Protein AF-A0A084W1B3-F1 (afdb_monomer_lite)

Secondary structure (DSSP, 8-state):
-------EEEEE-TTT--EEEEETTS-EEPPP--HHHHHHHHHHHTTTTTT----HHHHHHHHHHHHHHTT--B------PPTT-HHHHHHHHHHHTT-BSSPPP-PPPPPTT-S--PPPTT----

Radius of gyration: 30.42 Å; chains: 1; bounding box: 87×28×69 Å

pLDDT: mean 85.07, std 11.82, range [42.31, 98.12]

Structure (mmCIF, N/CA/C/O backbone):
data_AF-A0A084W1B3-F1
#
_entry.id   AF-A0A084W1B3-F1
#
loop_
_atom_site.group_PDB
_atom_site.id
_atom_site.type_symbol
_atom_site.label_atom_id
_atom_site.label_alt_id
_atom_site.label_comp_id
_atom_site.label_asym_id
_atom_site.label_entity_id
_atom_site.label_seq_id
_atom_site.pdbx_PDB_ins_code
_atom_site.Cartn_x
_atom_site.Cartn_y
_atom_site.Cartn_z
_atom_site.occupancy
_atom_site.B_iso_or_equiv
_atom_site.auth_seq_id
_atom_site.auth_comp_id
_atom_site.auth_asym_id
_atom_site.auth_atom_id
_atom_site.pdbx_PDB_model_num
ATOM 1 N N . MET A 1 1 ? -58.602 -7.085 31.253 1.00 42.31 1 MET A N 1
ATOM 2 C CA . MET A 1 1 ? -57.359 -6.939 30.462 1.00 42.31 1 MET A CA 1
ATOM 3 C C . MET A 1 1 ? -56.334 -6.220 31.329 1.00 42.31 1 MET A C 1
ATOM 5 O O . MET A 1 1 ? -56.628 -5.129 31.793 1.00 42.31 1 MET A O 1
ATOM 9 N N . ARG A 1 2 ? -55.199 -6.848 31.665 1.00 50.31 2 ARG A N 1
ATOM 10 C CA . ARG A 1 2 ? -54.158 -6.194 32.478 1.00 50.31 2 ARG A CA 1
ATOM 11 C C . ARG A 1 2 ? -53.424 -5.187 31.591 1.00 50.31 2 ARG A C 1
ATOM 13 O O . ARG A 1 2 ? -52.846 -5.589 30.589 1.00 50.31 2 ARG A O 1
ATOM 20 N N . HIS A 1 3 ? -53.461 -3.905 31.948 1.00 52.62 3 HIS A N 1
ATOM 21 C CA . HIS A 1 3 ? -52.616 -2.888 31.327 1.00 52.62 3 HIS A CA 1
ATOM 22 C C . HIS A 1 3 ? -51.149 -3.300 31.501 1.00 52.62 3 HIS A C 1
ATOM 24 O O . HIS A 1 3 ? -50.635 -3.318 32.621 1.00 52.62 3 HIS A O 1
ATOM 30 N N . VAL A 1 4 ? -50.486 -3.671 30.405 1.00 58.59 4 VAL A N 1
ATOM 31 C CA . VAL A 1 4 ? -49.032 -3.844 30.383 1.00 58.59 4 VAL A CA 1
ATOM 32 C C . VAL A 1 4 ? -48.442 -2.482 30.733 1.00 58.59 4 VAL A C 1
ATOM 34 O O . VAL A 1 4 ? -48.696 -1.495 30.041 1.00 58.59 4 VAL A O 1
ATOM 37 N N . ARG A 1 5 ? -47.728 -2.393 31.861 1.00 58.09 5 ARG A N 1
ATOM 38 C CA . ARG A 1 5 ? -47.052 -1.155 32.260 1.00 58.09 5 ARG A CA 1
ATOM 39 C C . ARG A 1 5 ? -46.106 -0.737 31.132 1.00 58.09 5 ARG A C 1
ATOM 41 O O . ARG A 1 5 ? -45.282 -1.533 30.691 1.00 58.09 5 ARG A O 1
ATOM 48 N N . GLN A 1 6 ? -46.225 0.513 30.695 1.00 70.12 6 GLN A N 1
ATOM 49 C CA . GLN A 1 6 ? -45.314 1.160 29.749 1.00 70.12 6 GLN A CA 1
ATOM 50 C C . GLN A 1 6 ? -43.953 1.370 30.432 1.00 70.12 6 GLN A C 1
ATOM 52 O O . GLN A 1 6 ? -43.651 2.451 30.923 1.00 70.12 6 GLN A O 1
ATOM 57 N N . SER A 1 7 ? -43.155 0.311 30.556 1.00 80.69 7 SER A N 1
ATOM 58 C CA . SER A 1 7 ? -41.797 0.386 31.095 1.00 80.69 7 SER A CA 1
ATOM 59 C C . SER A 1 7 ? -40.788 0.248 29.964 1.00 80.69 7 SER A C 1
ATOM 61 O O . SER A 1 7 ? -40.829 -0.743 29.235 1.00 80.69 7 SER A O 1
ATOM 63 N N . VAL A 1 8 ? -39.873 1.208 29.847 1.00 89.19 8 VAL A N 1
ATOM 64 C CA . VAL A 1 8 ? -38.707 1.133 28.957 1.00 89.19 8 VAL A CA 1
ATOM 65 C C . VAL A 1 8 ? -37.480 0.834 29.808 1.00 89.19 8 VAL A C 1
ATOM 67 O O . VAL A 1 8 ? -37.270 1.467 30.842 1.00 89.19 8 VAL A O 1
ATOM 70 N N . ARG A 1 9 ? -36.668 -0.134 29.386 1.00 91.25 9 ARG A N 1
ATOM 71 C CA . ARG A 1 9 ? -35.421 -0.511 30.062 1.00 91.25 9 ARG A CA 1
ATOM 72 C C . ARG A 1 9 ? -34.263 -0.571 29.078 1.00 91.25 9 ARG A C 1
ATOM 74 O O . ARG A 1 9 ? -34.432 -1.018 27.949 1.00 91.25 9 ARG A O 1
ATOM 81 N N . ARG A 1 10 ? -33.076 -0.159 29.524 1.00 91.88 10 ARG A N 1
ATOM 82 C CA . ARG A 1 10 ? -31.829 -0.368 28.784 1.00 91.88 10 ARG A CA 1
ATOM 83 C C . ARG A 1 10 ? -31.286 -1.754 29.120 1.00 91.88 10 ARG A C 1
ATOM 85 O O . ARG A 1 10 ? -31.078 -2.059 30.289 1.00 91.88 1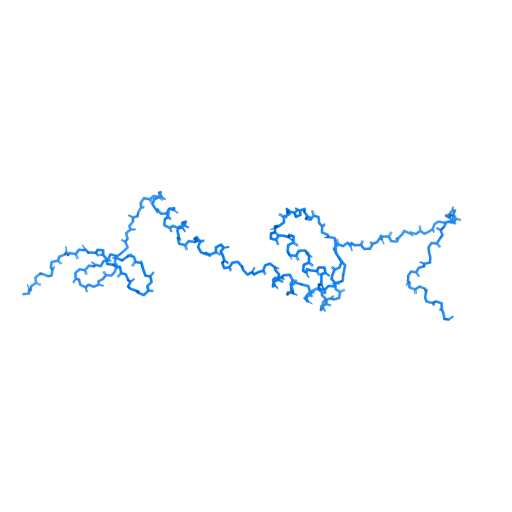0 ARG A O 1
ATOM 92 N N . VAL A 1 11 ? -31.082 -2.581 28.105 1.00 92.25 11 VAL A N 1
ATOM 93 C CA . VAL A 1 11 ? -30.594 -3.959 28.231 1.00 92.25 11 VAL A CA 1
ATOM 94 C C . VAL A 1 11 ? -29.351 -4.114 27.368 1.00 92.25 11 VAL A C 1
ATOM 96 O O . VAL A 1 11 ? -29.324 -3.623 26.244 1.00 92.25 11 VAL A O 1
ATOM 99 N N . VAL A 1 12 ? -28.319 -4.767 27.894 1.00 90.50 12 VAL A N 1
ATOM 100 C CA . VAL A 1 12 ? -27.106 -5.089 27.132 1.00 90.50 12 VAL A CA 1
ATOM 101 C C . VAL A 1 12 ? -27.323 -6.414 26.410 1.00 90.50 12 VAL A C 1
ATOM 103 O O . VAL A 1 12 ? -27.715 -7.397 27.035 1.00 90.50 12 VAL A O 1
ATOM 106 N N . ASP A 1 13 ? -27.090 -6.425 25.103 1.00 84.44 13 ASP A N 1
ATOM 107 C CA . ASP A 1 13 ? -27.062 -7.636 24.294 1.00 84.44 13 ASP A CA 1
ATOM 108 C C . ASP A 1 13 ? -25.795 -8.447 24.628 1.00 84.44 13 ASP A C 1
ATOM 110 O O . ASP A 1 13 ? -24.693 -7.916 24.459 1.00 84.44 13 ASP A O 1
ATOM 114 N N . PRO A 1 14 ? -25.919 -9.699 25.104 1.00 88.19 14 PRO A N 1
ATOM 115 C CA . PRO A 1 14 ? -24.771 -10.530 25.451 1.00 88.19 14 PRO A CA 1
ATOM 116 C C . PRO A 1 14 ? -23.919 -10.950 24.244 1.00 88.19 14 PRO A C 1
ATOM 118 O O . PRO A 1 14 ? -22.737 -11.219 24.429 1.00 88.19 14 PRO A O 1
ATOM 121 N N . GLU A 1 15 ? -24.473 -10.999 23.028 1.00 82.44 15 GLU A N 1
ATOM 122 C CA . GLU A 1 15 ? -23.736 -11.421 21.829 1.00 82.44 15 GLU A CA 1
ATOM 123 C C . GLU A 1 15 ? -22.893 -10.283 21.254 1.00 82.44 15 GLU A C 1
ATOM 125 O O . GLU A 1 15 ? -21.743 -10.481 20.870 1.00 82.44 15 GLU A O 1
ATOM 130 N N . THR A 1 16 ? -23.451 -9.069 21.206 1.00 81.06 16 THR A N 1
ATOM 131 C CA . THR A 1 16 ? -22.788 -7.923 20.561 1.00 81.06 16 THR A CA 1
ATOM 132 C C . THR A 1 16 ? -22.248 -6.887 21.547 1.00 81.06 16 THR A C 1
ATOM 134 O O . THR A 1 16 ? -21.674 -5.886 21.119 1.00 81.06 16 THR A O 1
ATOM 137 N N . GLY A 1 17 ? -22.533 -7.021 22.847 1.00 82.62 17 GLY A N 1
ATOM 138 C CA . GLY A 1 17 ? -22.205 -6.032 23.884 1.00 82.62 17 GLY A CA 1
ATOM 139 C C . GLY A 1 17 ? -22.941 -4.689 23.754 1.00 82.62 17 GLY A C 1
ATOM 140 O O . GLY A 1 17 ? -22.625 -3.733 24.463 1.00 82.62 17 GLY A O 1
ATOM 141 N N . ARG A 1 18 ? -23.920 -4.568 22.843 1.00 81.69 18 ARG A N 1
ATOM 142 C CA . ARG A 1 18 ? -24.605 -3.294 22.555 1.00 81.69 18 ARG A CA 1
ATOM 143 C C . ARG A 1 18 ? -25.761 -3.072 23.524 1.00 81.69 18 ARG A C 1
ATOM 145 O O . ARG A 1 18 ? -26.523 -3.984 23.818 1.00 81.69 18 ARG A O 1
ATOM 152 N N . SER A 1 19 ? -25.940 -1.836 23.982 1.00 87.50 19 SER A N 1
ATOM 153 C CA . SER A 1 19 ? -27.120 -1.450 24.766 1.00 87.50 19 SER A CA 1
ATOM 154 C C . SER A 1 19 ? -28.326 -1.189 23.858 1.00 87.50 19 SER A C 1
ATOM 156 O O . SER A 1 19 ? -28.225 -0.389 22.932 1.00 87.50 19 SER A O 1
ATOM 158 N N . ARG A 1 20 ? -29.476 -1.797 24.159 1.00 88.94 20 ARG A N 1
ATOM 159 C CA . ARG A 1 20 ? -30.765 -1.617 23.470 1.00 88.94 20 ARG A CA 1
ATOM 160 C C . ARG A 1 20 ? -31.810 -1.063 24.438 1.00 88.94 20 ARG A C 1
ATOM 162 O O . ARG A 1 20 ? -31.828 -1.453 25.605 1.00 88.94 20 ARG A O 1
ATOM 169 N N . LEU A 1 21 ? -32.680 -0.165 23.975 1.00 91.19 21 LEU A N 1
ATOM 170 C CA . LEU A 1 21 ? -33.877 0.226 24.725 1.00 91.19 21 LEU A CA 1
ATOM 171 C C . LEU A 1 21 ? -35.009 -0.734 24.367 1.00 91.19 21 LEU A C 1
ATOM 173 O O . LEU A 1 21 ? -35.350 -0.878 23.199 1.00 91.19 21 LEU A O 1
ATOM 177 N N . ILE A 1 22 ? -35.556 -1.407 25.376 1.00 91.44 22 ILE A N 1
ATOM 178 C CA . ILE A 1 22 ? -36.594 -2.426 25.219 1.00 91.44 22 ILE A CA 1
ATOM 179 C C . ILE A 1 22 ? -37.828 -1.995 26.000 1.00 91.44 22 ILE A C 1
ATOM 181 O O . ILE A 1 22 ? -37.746 -1.679 27.193 1.00 91.44 22 ILE A O 1
ATOM 185 N N . LYS A 1 23 ? -38.974 -1.999 25.331 1.00 89.69 23 LYS A N 1
ATOM 186 C CA . LYS A 1 23 ? -40.285 -1.731 25.922 1.00 89.69 23 LYS A CA 1
ATOM 187 C C . LYS A 1 23 ? -40.843 -2.978 26.609 1.00 89.69 23 LYS A C 1
ATOM 189 O O . LYS A 1 23 ? -40.399 -4.095 26.361 1.00 89.69 23 LYS A O 1
ATOM 194 N N . GLY A 1 24 ? -41.820 -2.806 27.497 1.00 82.81 24 GLY A N 1
ATOM 195 C CA . GLY A 1 24 ? -42.397 -3.896 28.296 1.00 82.81 24 GLY A CA 1
ATOM 196 C C . GLY A 1 24 ? -43.017 -5.048 27.489 1.00 82.81 24 GLY A C 1
ATOM 197 O O . GLY A 1 24 ? -43.188 -6.132 28.037 1.00 82.81 24 GLY A O 1
ATOM 198 N N . ASP A 1 25 ? -43.322 -4.828 26.210 1.00 85.06 25 ASP A N 1
ATOM 199 C CA . ASP A 1 25 ? -43.836 -5.809 25.243 1.00 85.06 25 ASP A CA 1
ATOM 200 C C . ASP A 1 25 ? -42.732 -6.476 24.391 1.00 85.06 25 ASP A C 1
ATOM 202 O O . ASP A 1 25 ? -43.027 -7.380 23.615 1.00 85.06 25 ASP A O 1
ATOM 206 N N . GLY A 1 26 ? -41.464 -6.085 24.566 1.00 85.25 26 GLY A N 1
ATOM 207 C CA . GLY A 1 26 ? -40.314 -6.632 23.840 1.00 85.25 26 GLY A CA 1
ATOM 208 C C . GLY A 1 26 ? -39.899 -5.839 22.599 1.00 85.25 26 GLY A C 1
ATOM 209 O O . GLY A 1 26 ? -38.890 -6.180 21.986 1.00 85.25 26 GLY A O 1
ATOM 210 N N . GLU A 1 27 ? -40.617 -4.772 22.249 1.00 89.56 27 GLU A N 1
ATOM 211 C CA . GLU A 1 27 ? -40.251 -3.881 21.146 1.00 89.56 27 GLU A CA 1
ATOM 212 C C . GLU A 1 27 ? -38.889 -3.207 21.407 1.00 89.56 27 GLU A C 1
ATOM 214 O O . GLU A 1 27 ? -38.642 -2.682 22.500 1.00 89.56 27 GLU A O 1
ATOM 219 N N . ILE A 1 28 ? -38.002 -3.223 20.404 1.00 89.88 28 ILE A N 1
ATOM 220 C CA . ILE A 1 28 ? -36.738 -2.475 20.422 1.00 89.88 28 ILE A CA 1
ATOM 221 C C . ILE A 1 28 ? -37.025 -1.058 19.932 1.00 89.88 28 ILE A C 1
ATOM 223 O O . ILE A 1 28 ? -37.551 -0.880 18.838 1.00 89.88 28 ILE A O 1
ATOM 227 N N . ILE A 1 29 ? -36.651 -0.060 20.730 1.00 90.38 29 ILE A N 1
ATOM 228 C CA . ILE A 1 29 ? -36.878 1.355 20.427 1.00 90.38 29 ILE A CA 1
ATOM 229 C C . ILE A 1 29 ? -35.547 2.054 20.125 1.00 90.38 29 ILE A C 1
ATOM 231 O O . ILE A 1 29 ? -34.522 1.775 20.755 1.00 90.38 29 ILE A O 1
ATOM 235 N N . GLU A 1 30 ? -35.581 3.004 19.193 1.00 83.88 30 GLU A N 1
ATOM 236 C CA . GLU A 1 30 ? -34.471 3.905 18.886 1.00 83.88 30 GLU A CA 1
ATOM 237 C C . GLU A 1 30 ? -34.392 5.092 19.866 1.00 83.88 30 GLU A C 1
ATOM 239 O O . GLU A 1 30 ? -35.400 5.671 20.269 1.00 83.88 30 GLU A O 1
ATOM 244 N N . GLU A 1 31 ? -33.173 5.484 20.248 1.00 86.50 31 GLU A N 1
ATOM 245 C CA . GLU A 1 31 ? -32.920 6.678 21.063 1.00 86.50 31 GLU A CA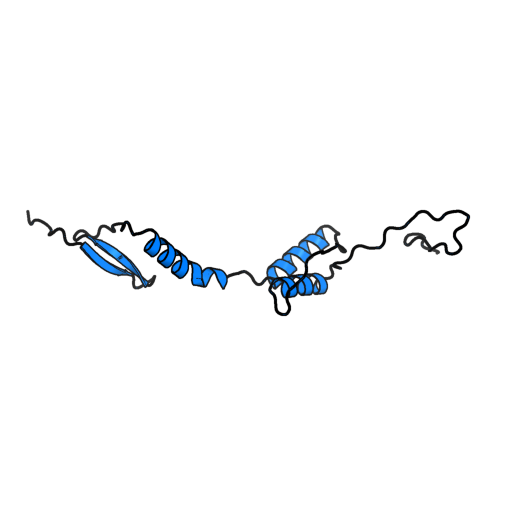 1
ATOM 246 C C . GLU A 1 31 ? -32.373 7.801 20.175 1.00 86.50 31 GLU A C 1
ATOM 248 O O . GLU A 1 31 ? -31.262 7.695 19.653 1.00 86.50 31 GLU A O 1
ATOM 253 N N . CYS A 1 32 ? -33.097 8.916 20.048 1.00 87.81 32 CYS A N 1
ATOM 254 C CA . CYS A 1 32 ? -32.499 10.131 19.499 1.00 87.81 32 CYS A CA 1
ATOM 255 C C . CYS A 1 32 ? -31.489 10.695 20.507 1.00 87.81 32 CYS A C 1
ATOM 257 O O . CYS A 1 32 ? -31.834 11.002 21.648 1.00 87.81 32 CYS A O 1
ATOM 259 N N . VAL A 1 33 ? -30.235 10.850 20.087 1.00 88.31 33 VAL A N 1
ATOM 260 C CA . VAL A 1 33 ? -29.144 11.352 20.933 1.00 88.31 33 VAL A CA 1
ATOM 261 C C . VAL A 1 33 ? -28.677 12.734 20.485 1.00 88.31 33 VAL A C 1
ATOM 263 O O . VAL A 1 33 ? -28.909 13.149 19.348 1.00 88.31 33 VAL A O 1
ATOM 266 N N . SER A 1 34 ? -27.982 13.453 21.371 1.00 95.50 34 SER A N 1
ATOM 267 C CA . SER A 1 34 ? -27.324 14.706 20.994 1.00 95.50 34 SER A CA 1
ATOM 268 C C . SER A 1 34 ? -26.266 14.465 19.911 1.00 95.50 34 SER A C 1
ATOM 270 O O . SER A 1 34 ? -25.697 13.378 19.795 1.00 95.50 34 SER A O 1
ATOM 272 N N . ARG A 1 35 ? -25.956 15.508 19.133 1.00 92.88 35 ARG A N 1
ATOM 273 C CA . ARG A 1 35 ? -24.930 15.447 18.080 1.00 92.88 35 ARG A CA 1
ATOM 274 C C . ARG A 1 35 ? -23.563 15.015 18.616 1.00 92.88 35 ARG A C 1
ATOM 276 O O . ARG A 1 35 ? -22.855 14.276 17.942 1.00 92.88 35 ARG A O 1
ATOM 283 N N . GLU A 1 36 ? -23.186 15.499 19.795 1.00 95.62 36 GLU A N 1
ATOM 284 C CA . GLU A 1 36 ? -21.918 15.156 20.447 1.00 95.62 36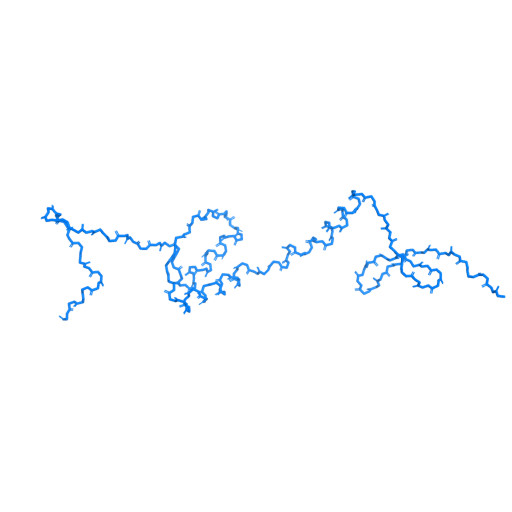 GLU A CA 1
ATOM 285 C C . GLU A 1 36 ? -21.877 13.673 20.822 1.00 95.62 36 GLU A C 1
ATOM 287 O O . GLU A 1 36 ? -20.995 12.952 20.365 1.00 95.62 36 GLU A O 1
ATOM 292 N N . ARG A 1 37 ? -22.924 13.177 21.491 1.00 92.00 37 ARG A N 1
ATOM 293 C CA . ARG A 1 37 ? -23.041 11.758 21.838 1.00 92.00 37 ARG A CA 1
ATOM 294 C C . ARG A 1 37 ? -23.074 10.858 20.602 1.00 92.00 37 ARG A C 1
ATOM 296 O O . ARG A 1 37 ? -22.495 9.778 20.621 1.00 92.00 37 ARG A O 1
ATOM 303 N N . HIS A 1 38 ? -23.715 11.297 19.517 1.00 91.88 38 HIS A N 1
ATOM 304 C CA . HIS A 1 38 ? -23.698 10.573 18.245 1.00 91.88 38 HIS A CA 1
ATOM 305 C C . HIS A 1 38 ? -22.265 10.449 17.698 1.00 91.88 38 HIS A C 1
ATOM 307 O O . HIS A 1 38 ? -21.853 9.366 17.287 1.00 91.88 38 HIS A O 1
ATOM 313 N N . LYS A 1 39 ? -21.476 11.533 17.725 1.00 89.75 39 LYS A N 1
ATOM 314 C CA . LYS A 1 39 ? -20.071 11.498 17.289 1.00 89.75 39 LYS A CA 1
ATOM 315 C C . LYS A 1 39 ? -19.237 10.532 18.126 1.00 89.75 39 LYS A C 1
ATOM 317 O O . LYS A 1 39 ? -18.459 9.781 17.547 1.00 89.75 39 LYS A O 1
ATOM 322 N N . ASP A 1 40 ? -19.416 10.525 19.444 1.00 90.31 40 ASP A N 1
ATOM 323 C CA . ASP A 1 40 ? -18.683 9.624 20.339 1.00 90.31 40 ASP A CA 1
ATOM 324 C C . ASP A 1 40 ? -19.034 8.156 20.086 1.00 90.31 40 ASP A C 1
ATOM 326 O O . ASP A 1 40 ? -18.140 7.314 20.001 1.00 90.31 40 ASP A O 1
ATOM 330 N N . ILE A 1 41 ? -20.324 7.855 19.891 1.00 86.44 41 ILE A N 1
ATOM 331 C CA . ILE A 1 41 ? -20.798 6.514 19.525 1.00 86.44 41 ILE A CA 1
ATOM 332 C C . ILE A 1 41 ? -20.160 6.066 18.210 1.00 86.44 41 ILE A C 1
ATOM 334 O O . ILE A 1 41 ? -19.604 4.972 18.156 1.00 86.44 41 ILE A O 1
ATOM 338 N N . ASN A 1 42 ? -20.186 6.915 17.178 1.00 86.50 42 ASN A N 1
ATOM 339 C CA . ASN A 1 42 ? -19.581 6.585 15.889 1.00 86.50 42 ASN A CA 1
ATOM 340 C C . ASN A 1 42 ? -18.075 6.371 16.027 1.00 86.50 42 ASN A C 1
ATOM 342 O O . ASN A 1 42 ? -17.561 5.379 15.526 1.00 86.50 42 ASN A O 1
ATOM 346 N N . ARG A 1 43 ? -17.377 7.242 16.767 1.00 84.44 43 ARG A N 1
ATOM 347 C CA . ARG A 1 43 ? -15.933 7.119 16.995 1.00 84.44 43 ARG A CA 1
ATOM 348 C C . ARG A 1 43 ? -15.568 5.797 17.667 1.00 84.44 43 ARG A C 1
ATOM 350 O O . ARG A 1 43 ? -14.586 5.181 17.273 1.00 84.44 43 ARG A O 1
ATOM 357 N N . LEU A 1 44 ? -16.327 5.386 18.685 1.00 83.94 44 LEU A N 1
ATOM 358 C CA . LEU A 1 44 ? -16.112 4.121 19.392 1.00 83.94 44 LEU A CA 1
ATOM 359 C C . LEU A 1 44 ? -16.460 2.913 18.517 1.00 83.94 44 LEU A C 1
ATOM 361 O O . LEU A 1 44 ? -15.719 1.936 18.523 1.00 83.94 44 LEU A O 1
ATOM 365 N N . ALA A 1 45 ? -17.551 2.990 17.751 1.00 80.31 45 ALA A N 1
ATOM 366 C CA . ALA A 1 45 ? -17.977 1.921 16.854 1.00 80.31 45 ALA A CA 1
ATOM 367 C C . ALA A 1 45 ? -16.954 1.656 15.741 1.00 80.31 45 ALA A C 1
ATOM 369 O O . ALA A 1 45 ? -16.698 0.499 15.433 1.00 80.31 45 ALA A O 1
ATOM 370 N N . THR 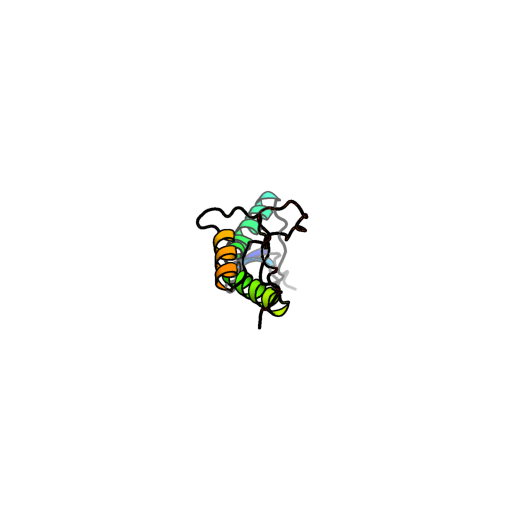A 1 46 ? -16.329 2.705 15.199 1.00 75.75 46 THR A N 1
ATOM 371 C CA . THR A 1 46 ? -15.335 2.594 14.120 1.00 75.75 46 THR A CA 1
ATOM 372 C C . THR A 1 46 ? -13.887 2.535 14.619 1.00 75.75 46 THR A C 1
ATOM 374 O O . THR A 1 46 ? -12.955 2.586 13.819 1.00 75.75 46 THR A O 1
ATOM 377 N N . ALA A 1 47 ? -13.653 2.482 15.937 1.00 72.31 47 ALA A N 1
ATOM 378 C CA . ALA A 1 47 ? -12.299 2.467 16.498 1.00 72.31 47 ALA A CA 1
ATOM 379 C C . ALA A 1 47 ? -11.512 1.204 16.093 1.00 72.31 47 ALA A C 1
ATOM 381 O O . ALA A 1 47 ? -10.296 1.273 15.919 1.00 72.31 47 ALA A O 1
ATOM 382 N N . GLY A 1 48 ? -12.207 0.072 15.925 1.00 64.12 48 GLY A N 1
ATOM 383 C CA . GLY A 1 48 ? -11.636 -1.202 15.469 1.00 64.12 48 GLY A CA 1
ATOM 384 C C . GLY A 1 48 ? -11.476 -1.304 13.949 1.00 64.12 48 GLY A C 1
ATOM 385 O O . GLY A 1 48 ? -10.542 -1.947 13.478 1.00 64.12 48 GLY A O 1
ATOM 386 N N . ASP A 1 49 ? -12.304 -0.595 13.180 1.00 63.72 49 ASP A N 1
ATOM 387 C CA . ASP A 1 49 ? -12.282 -0.634 11.709 1.00 63.72 49 ASP A CA 1
ATOM 388 C C . ASP A 1 49 ? -10.958 -0.101 11.134 1.00 63.72 49 ASP A C 1
ATOM 390 O O . ASP A 1 49 ? -10.502 -0.523 10.074 1.00 63.72 49 ASP A O 1
ATOM 394 N N . GLY A 1 50 ? -10.283 0.800 11.859 1.00 56.06 50 GLY A N 1
ATOM 395 C CA . GLY A 1 50 ? -8.951 1.286 11.486 1.00 56.06 50 GLY A CA 1
ATOM 396 C C . GLY A 1 50 ? -7.841 0.229 11.593 1.00 56.06 50 GLY A C 1
ATOM 397 O O . GLY A 1 50 ? -6.784 0.406 10.978 1.00 56.06 50 GLY A O 1
ATOM 398 N N . ALA A 1 51 ? -8.075 -0.847 12.356 1.00 54.53 51 ALA A N 1
ATOM 399 C CA . ALA A 1 51 ? -7.158 -1.971 12.547 1.00 54.53 51 ALA A CA 1
ATOM 400 C C . ALA A 1 51 ? -7.414 -3.125 11.559 1.00 54.53 51 ALA A C 1
ATOM 402 O O . ALA A 1 51 ? -6.467 -3.816 11.196 1.00 54.53 51 ALA A O 1
ATOM 403 N N . GLU A 1 52 ? -8.641 -3.278 11.047 1.00 52.91 52 GLU A N 1
ATOM 404 C CA . GLU A 1 52 ? -8.978 -4.221 9.961 1.00 52.91 52 GLU A CA 1
ATOM 405 C C . GLU A 1 52 ? -8.642 -3.685 8.558 1.00 52.91 52 GLU A C 1
ATOM 407 O O . GLU A 1 52 ? -9.111 -4.180 7.530 1.00 52.91 52 GLU A O 1
ATOM 412 N N . PHE A 1 53 ? -7.786 -2.667 8.486 1.00 53.28 53 PHE A N 1
ATOM 413 C CA . PHE A 1 53 ? -7.215 -2.216 7.231 1.00 53.28 53 PHE A CA 1
ATOM 414 C C . PHE A 1 53 ? -6.400 -3.374 6.634 1.00 53.28 53 PHE A C 1
ATOM 416 O O . PHE A 1 53 ? -5.367 -3.746 7.194 1.00 53.28 53 PHE A O 1
ATOM 423 N 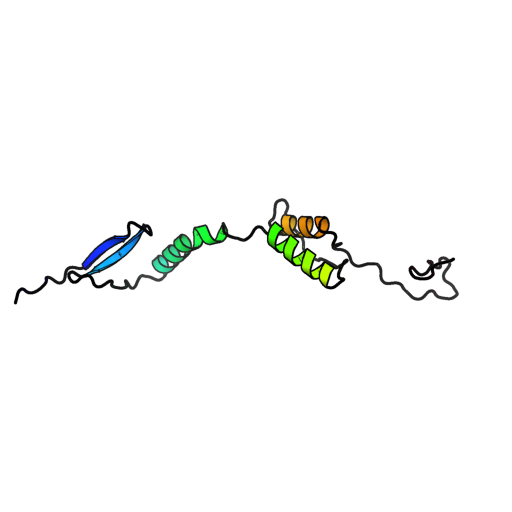N . GLN A 1 54 ? -6.865 -3.958 5.519 1.00 59.88 54 GLN A N 1
ATOM 424 C CA . GLN A 1 54 ? -6.128 -4.980 4.765 1.00 59.88 54 GLN A C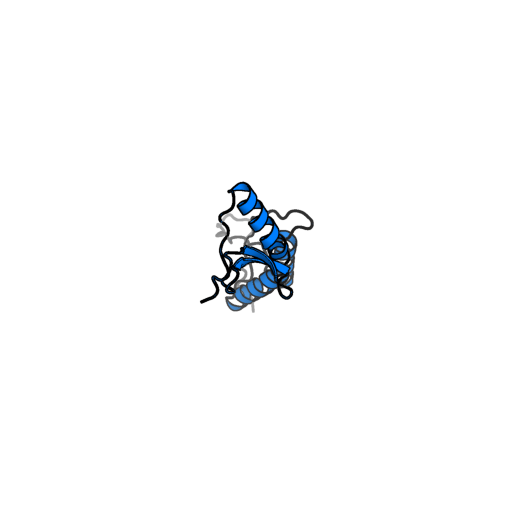A 1
ATOM 425 C C . GLN A 1 54 ? -4.638 -4.613 4.726 1.00 59.88 54 GLN A C 1
ATOM 427 O O . GLN A 1 54 ? -4.332 -3.466 4.386 1.00 59.88 54 GLN A O 1
ATOM 432 N N . PRO A 1 55 ? -3.706 -5.529 5.064 1.00 78.44 55 PRO A N 1
ATOM 433 C CA . PRO A 1 55 ? -2.286 -5.212 5.064 1.00 78.44 55 PRO A CA 1
ATOM 434 C C . PRO A 1 55 ? -1.950 -4.535 3.740 1.00 78.44 55 PRO A C 1
ATOM 436 O O . PRO A 1 55 ? -2.231 -5.102 2.684 1.00 78.44 55 PRO A O 1
ATOM 439 N N . TYR A 1 56 ? -1.387 -3.327 3.768 1.00 85.00 56 TYR A N 1
ATOM 440 C CA . TYR A 1 56 ? -0.982 -2.627 2.544 1.00 85.00 56 TYR A CA 1
ATOM 441 C C . TYR A 1 56 ? -0.074 -3.513 1.674 1.00 85.00 56 TYR A C 1
ATOM 443 O O . TYR A 1 56 ? -0.083 -3.399 0.458 1.00 85.00 56 TYR A O 1
ATOM 451 N N . THR A 1 57 ? 0.616 -4.471 2.292 1.00 88.88 57 THR A N 1
ATOM 452 C CA . THR A 1 57 ? 1.318 -5.592 1.662 1.00 88.88 57 THR A CA 1
ATOM 453 C C . THR A 1 57 ? 0.427 -6.477 0.775 1.00 88.88 57 THR A C 1
ATOM 455 O O . THR A 1 57 ? 0.821 -6.821 -0.332 1.00 88.88 57 THR A O 1
ATOM 458 N N . ASN A 1 58 ? -0.770 -6.867 1.218 1.00 91.44 58 ASN A N 1
ATOM 459 C CA . ASN A 1 58 ? -1.690 -7.680 0.413 1.00 91.44 58 ASN A CA 1
ATOM 460 C C . ASN A 1 58 ? -2.244 -6.878 -0.763 1.00 91.44 58 ASN A C 1
ATOM 462 O O . ASN A 1 58 ? -2.280 -7.383 -1.883 1.00 91.44 58 ASN A O 1
ATOM 466 N N . LEU A 1 59 ? -2.611 -5.616 -0.520 1.00 92.19 59 LEU A N 1
ATOM 467 C CA . LEU A 1 59 ? -3.017 -4.707 -1.588 1.00 92.19 59 LEU A CA 1
ATOM 468 C C . LEU A 1 59 ? -1.886 -4.526 -2.612 1.00 92.19 59 LEU A C 1
ATOM 470 O O . LEU A 1 59 ? -2.137 -4.628 -3.808 1.00 92.19 59 LEU A O 1
ATOM 474 N N . ALA A 1 60 ? -0.649 -4.325 -2.149 1.00 94.56 60 ALA A N 1
ATOM 475 C CA . ALA A 1 60 ? 0.541 -4.203 -2.989 1.00 94.56 60 ALA A CA 1
ATOM 476 C C . ALA A 1 60 ? 0.779 -5.452 -3.844 1.00 94.56 60 ALA A C 1
ATOM 478 O O . ALA A 1 60 ? 1.016 -5.326 -5.039 1.00 94.56 60 ALA A O 1
ATOM 479 N N . LYS A 1 61 ? 0.650 -6.653 -3.268 1.00 95.56 61 LYS A N 1
ATOM 480 C CA . LYS A 1 61 ? 0.786 -7.919 -4.006 1.00 95.56 61 LYS A CA 1
ATOM 481 C C . LYS A 1 61 ? -0.256 -8.060 -5.111 1.00 95.56 61 LYS A C 1
ATOM 483 O O . LYS A 1 61 ? 0.089 -8.417 -6.232 1.00 95.56 61 LYS A O 1
ATOM 488 N N . VAL A 1 62 ? -1.525 -7.772 -4.809 1.00 96.19 62 VAL A N 1
ATOM 489 C CA . VAL A 1 62 ? -2.606 -7.848 -5.806 1.00 96.19 62 VAL A CA 1
ATOM 490 C C . VAL A 1 62 ? -2.404 -6.799 -6.894 1.00 96.19 62 VAL A C 1
ATOM 492 O O . VAL A 1 62 ? -2.523 -7.121 -8.072 1.00 96.19 62 VAL A O 1
ATOM 495 N N . PHE A 1 63 ? -2.071 -5.565 -6.515 1.00 96.06 63 PHE A N 1
ATOM 496 C CA . PHE A 1 63 ? -1.742 -4.501 -7.458 1.00 96.06 63 PHE A CA 1
ATOM 497 C C . PHE A 1 63 ? -0.597 -4.920 -8.384 1.00 96.06 63 PHE A C 1
ATOM 499 O O . PHE A 1 63 ? -0.745 -4.859 -9.603 1.00 96.06 63 PHE A O 1
ATOM 506 N N . ALA A 1 64 ? 0.501 -5.421 -7.812 1.00 97.00 64 ALA A N 1
ATOM 507 C CA . ALA A 1 64 ? 1.672 -5.796 -8.581 1.00 97.00 64 ALA A CA 1
ATOM 508 C C . ALA A 1 64 ? 1.386 -6.947 -9.551 1.00 97.00 64 ALA A C 1
ATOM 510 O O . ALA A 1 64 ? 1.730 -6.855 -10.725 1.00 97.00 64 ALA A O 1
ATOM 511 N N . ALA A 1 65 ? 0.669 -7.979 -9.101 1.00 97.69 65 ALA A N 1
ATOM 512 C CA . ALA A 1 65 ? 0.244 -9.074 -9.967 1.00 97.69 65 ALA A CA 1
ATOM 513 C C . ALA A 1 65 ? -0.577 -8.573 -11.169 1.00 97.69 65 ALA A C 1
ATOM 515 O O . ALA A 1 65 ? -0.292 -8.938 -12.302 1.00 97.69 65 ALA A O 1
ATOM 516 N N . ARG A 1 66 ? -1.541 -7.667 -10.946 1.00 98.12 66 ARG A N 1
ATOM 517 C CA . ARG A 1 66 ? -2.376 -7.113 -12.028 1.00 98.12 66 ARG A CA 1
ATOM 518 C C . ARG A 1 66 ? -1.584 -6.282 -13.029 1.00 98.12 66 ARG A C 1
ATOM 520 O O . ARG A 1 66 ? -1.887 -6.315 -14.217 1.00 98.12 66 ARG A O 1
ATOM 527 N N . CYS A 1 67 ? -0.598 -5.530 -12.557 1.00 97.56 67 CYS A N 1
ATOM 528 C CA . CYS A 1 67 ? 0.303 -4.791 -13.428 1.00 97.56 67 CYS A CA 1
ATOM 529 C C . CYS A 1 67 ? 1.141 -5.745 -14.284 1.00 97.56 67 CYS A C 1
ATOM 531 O O . CYS A 1 67 ? 1.180 -5.568 -15.497 1.00 97.56 67 CYS A O 1
ATOM 533 N N . LEU A 1 68 ? 1.719 -6.791 -13.693 1.00 96.56 68 LEU A N 1
ATOM 534 C CA . LEU A 1 68 ? 2.496 -7.790 -14.431 1.00 96.56 68 LEU A CA 1
ATOM 535 C C . LEU A 1 68 ? 1.643 -8.554 -15.452 1.00 96.56 68 LEU A C 1
ATOM 537 O O . LEU A 1 68 ? 2.072 -8.706 -16.593 1.00 96.56 68 LEU A O 1
ATOM 541 N N . ASP A 1 69 ? 0.418 -8.947 -15.092 1.00 97.81 69 ASP A N 1
ATOM 542 C CA . ASP A 1 69 ? -0.544 -9.572 -16.013 1.00 97.81 69 ASP A CA 1
ATOM 543 C C . ASP A 1 69 ? -0.865 -8.664 -17.214 1.00 97.81 69 ASP A C 1
ATOM 545 O O . ASP A 1 69 ? -1.122 -9.140 -18.319 1.00 97.81 69 ASP A O 1
ATOM 549 N N . ALA A 1 70 ? -0.842 -7.345 -17.004 1.00 97.44 70 ALA A N 1
ATOM 550 C CA . ALA A 1 70 ? -1.043 -6.335 -18.040 1.00 97.44 70 ALA A CA 1
ATOM 551 C C . ALA A 1 70 ? 0.253 -5.941 -18.780 1.00 97.44 70 ALA A C 1
ATOM 553 O O . ALA A 1 70 ? 0.213 -5.064 -19.643 1.00 97.44 70 ALA A O 1
ATOM 554 N N . GLY A 1 71 ? 1.398 -6.552 -18.452 1.00 96.12 71 GLY A N 1
ATOM 555 C CA . GLY A 1 71 ? 2.702 -6.226 -19.038 1.00 96.12 71 GLY A CA 1
ATOM 556 C C . GLY A 1 71 ? 3.326 -4.920 -18.527 1.00 96.12 71 GLY A C 1
ATOM 557 O O . GLY A 1 71 ? 4.235 -4.387 -19.156 1.00 96.12 71 GLY A O 1
ATOM 558 N N . LEU A 1 72 ? 2.848 -4.386 -17.402 1.00 96.12 72 LEU A N 1
ATOM 559 C CA . LEU A 1 72 ? 3.366 -3.176 -16.765 1.00 96.12 72 LEU A CA 1
ATOM 560 C C . LEU A 1 72 ? 4.446 -3.541 -15.738 1.00 96.12 72 LEU A C 1
ATOM 562 O O . LEU A 1 72 ? 4.139 -4.001 -14.638 1.00 96.12 72 LEU A O 1
ATOM 566 N N . THR A 1 73 ? 5.710 -3.310 -16.089 1.00 95.38 73 THR A N 1
ATOM 567 C CA . THR A 1 73 ? 6.875 -3.649 -15.249 1.00 95.38 73 THR A CA 1
ATOM 568 C C . THR A 1 73 ? 7.552 -2.436 -14.609 1.00 95.38 73 THR A C 1
ATOM 570 O O . THR A 1 73 ? 8.292 -2.587 -13.640 1.00 95.38 73 THR A O 1
ATOM 573 N N . GLU A 1 74 ? 7.326 -1.231 -15.138 1.00 95.31 74 GLU A N 1
ATOM 574 C CA . GLU A 1 74 ? 8.002 0.003 -14.718 1.00 95.31 74 GLU A CA 1
ATOM 575 C C . GLU A 1 74 ? 6.988 1.161 -14.684 1.00 95.31 74 GLU A C 1
ATOM 577 O O . GLU A 1 74 ? 6.199 1.319 -15.616 1.00 95.31 74 GLU A O 1
ATOM 582 N N . MET A 1 75 ? 6.963 1.949 -13.605 1.00 94.50 75 MET A N 1
ATOM 583 C CA . MET A 1 75 ? 6.070 3.107 -13.449 1.00 94.50 75 MET A CA 1
ATOM 584 C C . MET A 1 75 ? 6.678 4.155 -12.521 1.00 94.50 75 MET A C 1
ATOM 586 O O . MET A 1 75 ? 7.349 3.810 -11.561 1.00 94.50 75 MET A O 1
ATOM 590 N N . ARG A 1 76 ? 6.410 5.440 -12.734 1.00 94.25 76 ARG A N 1
ATOM 591 C CA . ARG A 1 76 ? 6.889 6.494 -11.832 1.00 94.25 76 ARG A CA 1
ATOM 592 C C . ARG A 1 76 ? 5.986 6.625 -10.600 1.00 94.25 76 ARG A C 1
ATOM 594 O O . ARG A 1 76 ? 4.769 6.721 -10.731 1.00 94.25 76 ARG A O 1
ATOM 601 N N . SER A 1 77 ? 6.583 6.729 -9.410 1.00 93.19 77 SER A N 1
ATOM 602 C CA . SER A 1 77 ? 5.878 7.100 -8.174 1.00 93.19 77 SER A CA 1
ATOM 603 C C . SER A 1 77 ? 6.401 8.421 -7.608 1.00 93.19 77 SER A C 1
ATOM 605 O O . SER A 1 77 ? 7.577 8.542 -7.283 1.00 93.19 77 SER A O 1
ATOM 607 N N . ASP A 1 78 ? 5.513 9.403 -7.441 1.00 93.81 78 ASP A N 1
ATOM 608 C CA . ASP A 1 78 ? 5.825 10.691 -6.795 1.00 93.81 78 ASP A CA 1
ATOM 609 C C . ASP A 1 78 ? 5.529 10.686 -5.279 1.00 93.81 78 ASP A C 1
ATOM 611 O O . ASP A 1 78 ? 5.603 11.721 -4.605 1.00 93.81 78 ASP A O 1
ATOM 615 N N . LEU A 1 79 ? 5.156 9.529 -4.722 1.00 91.06 79 LEU A N 1
ATOM 616 C CA . LEU A 1 79 ? 4.817 9.398 -3.309 1.00 91.06 79 LEU A CA 1
ATOM 617 C C . LEU A 1 79 ? 6.064 9.551 -2.434 1.00 91.06 79 LEU A C 1
ATOM 619 O O . LEU A 1 79 ? 7.089 8.917 -2.663 1.00 91.06 79 LEU A O 1
ATOM 623 N N . LYS A 1 80 ? 5.946 10.359 -1.375 1.00 90.75 80 LYS A N 1
ATOM 624 C CA . LYS A 1 80 ? 6.984 10.538 -0.352 1.00 90.75 80 LYS A CA 1
ATOM 625 C C . LYS A 1 80 ? 6.575 9.780 0.914 1.00 90.75 80 LYS A C 1
ATOM 627 O O . LYS A 1 80 ? 5.792 10.320 1.699 1.00 90.75 80 LYS A O 1
ATOM 632 N N . PRO A 1 81 ? 7.021 8.527 1.106 1.00 88.62 81 PRO A N 1
ATOM 633 C CA . PRO A 1 81 ? 6.632 7.747 2.272 1.00 88.62 81 PRO A CA 1
ATOM 634 C C . PRO A 1 81 ? 7.267 8.303 3.554 1.00 88.62 81 PRO A C 1
ATOM 636 O O . PRO A 1 81 ? 8.436 8.681 3.579 1.00 88.62 81 PRO A O 1
ATOM 639 N N . SER A 1 82 ? 6.495 8.327 4.641 1.00 88.94 82 SER A N 1
ATOM 640 C CA . SER A 1 82 ? 7.035 8.496 5.993 1.00 88.94 82 SER A CA 1
ATOM 641 C C . SER A 1 82 ? 7.695 7.193 6.452 1.00 88.94 82 SER A C 1
ATOM 643 O O . SER A 1 82 ? 7.128 6.125 6.214 1.00 88.94 82 SER A O 1
ATOM 645 N N . ALA A 1 83 ? 8.824 7.272 7.160 1.00 86.81 83 ALA A N 1
ATOM 646 C CA . ALA A 1 83 ? 9.508 6.100 7.712 1.00 86.81 83 ALA A CA 1
ATOM 647 C C . ALA A 1 83 ? 8.596 5.292 8.658 1.00 86.81 83 ALA A C 1
ATOM 649 O O . ALA A 1 83 ? 7.909 5.863 9.506 1.00 86.81 83 ALA A O 1
ATOM 650 N N . GLY A 1 84 ? 8.565 3.970 8.491 1.00 83.19 84 GLY A N 1
ATOM 651 C CA . GLY A 1 84 ? 7.661 3.047 9.185 1.00 83.19 84 GLY A CA 1
ATOM 652 C C . GLY A 1 84 ? 6.196 3.164 8.751 1.00 83.19 84 GLY A C 1
ATOM 653 O O . GLY A 1 84 ? 5.303 2.618 9.399 1.00 83.19 84 GLY A O 1
ATOM 654 N N . GLY A 1 85 ? 5.925 3.916 7.684 1.00 86.38 85 GLY A N 1
ATOM 655 C CA . GLY A 1 85 ? 4.583 4.233 7.233 1.00 86.38 85 GLY A CA 1
ATOM 656 C C . GLY A 1 85 ? 3.931 3.112 6.431 1.00 86.38 85 GLY A C 1
ATOM 657 O O . GLY A 1 85 ? 4.568 2.293 5.773 1.00 86.38 85 GLY A O 1
ATOM 658 N N . LYS A 1 86 ? 2.603 3.158 6.393 1.00 87.19 86 LYS A N 1
ATOM 659 C CA . LYS A 1 86 ? 1.765 2.293 5.551 1.00 87.19 86 LYS A CA 1
ATOM 660 C C . LYS A 1 86 ? 2.152 2.349 4.067 1.00 87.19 86 LYS A C 1
ATOM 662 O O . LYS A 1 86 ? 2.223 1.323 3.398 1.00 87.19 86 LYS A O 1
ATOM 667 N N . VAL A 1 87 ? 2.433 3.554 3.572 1.00 90.75 87 VAL A N 1
ATOM 668 C CA . VAL A 1 87 ? 2.833 3.792 2.177 1.00 90.75 87 VAL A CA 1
ATOM 669 C C . VAL A 1 87 ? 4.218 3.212 1.891 1.00 90.75 87 VAL A C 1
ATOM 671 O O . VAL A 1 87 ? 4.416 2.635 0.832 1.00 90.75 87 VAL A O 1
ATOM 674 N N . GLU A 1 88 ? 5.156 3.289 2.838 1.00 91.88 88 GLU A N 1
ATOM 675 C CA . GLU A 1 88 ? 6.483 2.675 2.688 1.00 91.88 88 GLU A CA 1
ATOM 676 C C . GLU A 1 88 ? 6.369 1.156 2.529 1.00 91.88 88 GLU A C 1
ATOM 678 O O . GLU A 1 88 ? 6.917 0.582 1.593 1.00 91.88 88 GLU A O 1
ATOM 683 N N . SER A 1 89 ? 5.585 0.517 3.405 1.00 91.38 89 SER A N 1
ATOM 684 C CA . SER A 1 89 ? 5.286 -0.913 3.309 1.00 91.38 89 SER A CA 1
ATOM 685 C C . SER A 1 89 ? 4.663 -1.283 1.965 1.00 91.38 89 SER A C 1
ATOM 687 O O . SER A 1 89 ? 4.959 -2.357 1.454 1.00 91.38 89 SER A O 1
ATOM 689 N N . PHE A 1 90 ? 3.771 -0.447 1.431 1.00 93.62 90 PHE A N 1
ATOM 690 C CA . PHE A 1 90 ? 3.143 -0.687 0.136 1.00 93.62 90 PHE A CA 1
ATOM 691 C C . PHE A 1 90 ? 4.183 -0.651 -0.987 1.00 93.62 90 PHE A C 1
ATOM 693 O O . PHE A 1 90 ? 4.318 -1.626 -1.720 1.00 93.62 90 PHE A O 1
ATOM 700 N N . LEU A 1 91 ? 4.936 0.449 -1.089 1.00 94.69 91 LEU A N 1
ATOM 701 C CA . LEU A 1 91 ? 5.896 0.676 -2.172 1.00 94.69 91 LEU A CA 1
ATOM 702 C C . LEU A 1 91 ? 6.997 -0.385 -2.170 1.00 94.69 91 LEU A C 1
ATOM 704 O O . LEU A 1 91 ? 7.255 -0.983 -3.209 1.00 94.69 91 LEU A O 1
ATOM 708 N N . ARG A 1 92 ? 7.544 -0.708 -0.991 1.00 94.00 92 ARG A N 1
ATOM 709 C CA . ARG A 1 92 ? 8.539 -1.776 -0.844 1.00 94.00 92 ARG A CA 1
ATOM 710 C C . ARG A 1 92 ? 8.009 -3.118 -1.346 1.00 94.00 92 ARG A C 1
ATOM 712 O O . ARG A 1 92 ? 8.697 -3.807 -2.086 1.00 94.00 92 ARG A O 1
ATOM 719 N N . THR A 1 93 ? 6.783 -3.494 -0.976 1.00 95.50 93 THR A N 1
ATOM 720 C CA . THR A 1 93 ? 6.197 -4.761 -1.440 1.00 95.50 93 THR A CA 1
ATOM 721 C C . THR A 1 93 ? 5.929 -4.764 -2.945 1.00 95.50 93 THR A C 1
ATOM 723 O O . THR A 1 93 ? 6.072 -5.809 -3.574 1.00 95.50 93 THR A O 1
ATOM 726 N N . VAL A 1 94 ? 5.559 -3.627 -3.541 1.00 96.44 94 VAL A N 1
ATOM 727 C CA . VAL A 1 94 ? 5.416 -3.508 -5.003 1.00 96.44 94 VAL A CA 1
ATOM 728 C C . VAL A 1 94 ? 6.758 -3.748 -5.706 1.00 96.44 94 VAL A C 1
ATOM 730 O O . VAL A 1 94 ? 6.802 -4.515 -6.668 1.00 96.44 94 VAL A O 1
ATOM 733 N N . GLU A 1 95 ? 7.849 -3.173 -5.191 1.00 95.75 95 GLU A N 1
ATOM 734 C CA . GLU A 1 95 ? 9.205 -3.391 -5.716 1.00 95.75 95 GLU A CA 1
ATOM 735 C C . GLU A 1 95 ? 9.673 -4.841 -5.545 1.00 95.75 95 GLU A C 1
ATOM 737 O O . GLU A 1 95 ? 10.170 -5.446 -6.494 1.00 95.75 95 GLU A O 1
ATOM 742 N N . GLU A 1 96 ? 9.437 -5.440 -4.374 1.00 96.62 96 GLU A N 1
ATOM 743 C CA . GLU A 1 96 ? 9.712 -6.861 -4.107 1.00 96.62 96 GLU A CA 1
ATOM 744 C C . GLU A 1 96 ? 8.958 -7.797 -5.067 1.00 96.62 96 GLU A C 1
ATOM 746 O O . GLU A 1 96 ? 9.447 -8.881 -5.384 1.00 96.62 96 GLU A O 1
ATOM 751 N N . CYS A 1 97 ? 7.779 -7.390 -5.551 1.00 96.44 97 CYS A N 1
ATOM 752 C CA . CYS A 1 97 ? 6.996 -8.150 -6.527 1.00 96.44 97 CYS A CA 1
ATOM 753 C C . CYS A 1 97 ? 7.477 -7.972 -7.979 1.00 96.44 97 CYS A C 1
ATOM 755 O O . CYS A 1 97 ? 6.907 -8.594 -8.870 1.00 96.44 97 CYS A O 1
ATOM 757 N N . GLY A 1 98 ? 8.511 -7.162 -8.234 1.00 95.19 98 GLY A N 1
ATOM 758 C CA . GLY A 1 98 ? 9.140 -7.035 -9.553 1.00 95.19 98 GLY A CA 1
ATOM 759 C C . GLY A 1 98 ? 8.709 -5.821 -10.377 1.00 95.19 98 GLY A C 1
ATOM 760 O O . GLY A 1 98 ? 9.055 -5.746 -11.554 1.00 95.19 98 GLY A O 1
ATOM 761 N N . ILE A 1 99 ? 7.987 -4.865 -9.785 1.00 97.25 99 ILE A N 1
ATOM 762 C CA . ILE A 1 99 ? 7.667 -3.590 -10.441 1.00 97.25 99 ILE A CA 1
ATOM 763 C C . ILE A 1 99 ? 8.689 -2.540 -10.038 1.00 97.25 99 ILE A C 1
ATOM 765 O O . ILE A 1 99 ? 8.840 -2.243 -8.856 1.00 97.25 99 ILE A O 1
ATOM 769 N N . LYS A 1 100 ? 9.343 -1.905 -11.010 1.00 96.56 100 LYS A N 1
ATOM 770 C CA . LYS A 1 100 ? 10.217 -0.763 -10.723 1.00 96.56 100 LYS A CA 1
ATOM 771 C C . LYS A 1 100 ? 9.391 0.508 -10.607 1.00 96.56 100 LYS A C 1
ATOM 773 O O . LYS A 1 100 ? 8.651 0.856 -11.526 1.00 96.56 100 LYS A O 1
ATOM 778 N N . LEU A 1 101 ? 9.571 1.246 -9.515 1.00 95.38 101 LEU A N 1
ATOM 779 C CA . LEU A 1 101 ? 8.905 2.533 -9.287 1.00 95.38 101 LEU A CA 1
ATOM 780 C C . LEU A 1 101 ? 9.642 3.721 -9.939 1.00 95.38 101 LEU A C 1
ATOM 782 O O . LEU A 1 101 ? 9.607 4.853 -9.449 1.00 95.38 101 LEU A O 1
ATOM 786 N N . GLN A 1 102 ? 10.294 3.455 -11.070 1.00 93.06 102 GLN A N 1
ATOM 787 C CA . GLN A 1 102 ? 10.985 4.423 -11.905 1.00 93.06 102 GLN A CA 1
ATOM 788 C C . GLN A 1 102 ? 10.692 4.110 -13.372 1.00 93.06 102 GLN A C 1
ATOM 790 O O . GLN A 1 102 ? 10.821 2.966 -13.799 1.00 93.06 102 GLN A O 1
ATOM 795 N N . GLU A 1 103 ? 10.318 5.131 -14.141 1.00 91.75 103 GLU A N 1
ATOM 796 C CA . GLU A 1 103 ? 10.195 5.018 -15.595 1.00 91.75 103 GLU A CA 1
ATOM 797 C C . GLU A 1 103 ? 11.574 5.007 -16.266 1.00 91.75 103 GLU A C 1
ATOM 799 O O . GLU A 1 103 ? 12.488 5.703 -15.804 1.00 91.75 103 GLU A O 1
ATOM 804 N N . PRO A 1 104 ? 11.727 4.268 -17.378 1.00 87.56 104 PRO A N 1
ATOM 805 C CA . PRO A 1 104 ? 12.960 4.270 -18.139 1.00 87.56 104 PRO A CA 1
ATOM 806 C C . PRO A 1 104 ? 13.200 5.647 -18.759 1.00 87.56 104 PRO A C 1
ATOM 808 O O . PRO A 1 104 ? 12.276 6.421 -19.033 1.00 87.56 104 PRO A O 1
ATOM 811 N N . GLU A 1 105 ? 14.468 5.959 -19.013 1.00 85.19 105 GLU A N 1
ATOM 812 C CA . GLU A 1 105 ? 14.804 7.221 -19.653 1.00 85.19 105 GLU A CA 1
ATOM 813 C C . GLU A 1 105 ? 14.204 7.309 -21.058 1.00 85.19 105 GLU A C 1
ATOM 815 O O . GLU A 1 105 ? 14.260 6.379 -21.867 1.00 85.19 105 GLU A O 1
ATOM 820 N N . ARG A 1 106 ? 13.657 8.484 -21.378 1.00 86.56 106 ARG A N 1
ATOM 821 C CA . ARG A 1 106 ? 13.151 8.748 -22.719 1.00 86.56 106 ARG A CA 1
ATOM 822 C C . ARG A 1 106 ? 14.316 8.832 -23.698 1.00 86.56 106 ARG A C 1
ATOM 824 O O . ARG A 1 106 ? 15.069 9.809 -23.682 1.00 86.56 106 ARG A O 1
ATOM 831 N N . ILE A 1 107 ? 14.377 7.875 -24.616 1.00 82.19 107 ILE A N 1
ATOM 832 C CA . ILE A 1 107 ? 15.329 7.891 -25.726 1.00 82.19 107 ILE A CA 1
ATOM 833 C C . ILE A 1 107 ? 15.075 9.136 -26.576 1.00 82.19 107 ILE A C 1
ATOM 835 O O . ILE A 1 107 ? 13.957 9.395 -27.032 1.00 82.19 107 ILE A O 1
ATOM 839 N N . ARG A 1 108 ? 16.125 9.937 -26.759 1.00 81.88 108 ARG A N 1
ATOM 840 C CA . ARG A 1 108 ? 16.099 11.122 -27.617 1.00 81.88 108 ARG A CA 1
ATOM 841 C C . ARG A 1 108 ? 16.686 10.773 -28.985 1.00 81.88 108 ARG A C 1
ATOM 843 O O . ARG A 1 108 ? 17.578 9.929 -29.057 1.00 81.88 108 ARG A O 1
ATOM 850 N N . PRO A 1 109 ? 16.204 11.403 -30.067 1.00 83.56 109 PRO A N 1
ATOM 851 C CA . PRO A 1 109 ? 16.835 11.249 -31.368 1.00 83.56 109 PRO A CA 1
ATOM 852 C C . PRO A 1 109 ? 18.285 11.738 -31.295 1.00 83.56 109 PRO A C 1
ATOM 854 O O . PRO A 1 109 ? 18.541 12.824 -30.779 1.00 83.56 109 PRO A O 1
ATOM 857 N N . SER A 1 110 ? 19.209 10.931 -31.817 1.00 82.50 110 SER A N 1
ATOM 858 C CA . SER A 1 110 ? 20.605 11.335 -31.986 1.00 82.50 110 SER A CA 1
ATOM 859 C C . SER A 1 110 ? 20.733 12.272 -33.185 1.00 82.50 110 SER A C 1
ATOM 861 O O . SER A 1 110 ? 20.257 11.928 -34.274 1.00 82.50 110 SER A O 1
ATOM 863 N N . TYR A 1 111 ? 21.415 13.394 -33.017 1.00 83.81 111 TYR A N 1
ATOM 864 C CA . TYR A 1 111 ? 21.784 14.311 -34.085 1.00 83.81 111 TYR A CA 1
ATOM 865 C C . TYR A 1 111 ? 23.126 13.930 -34.712 1.00 83.81 111 TYR A C 1
ATOM 867 O O . TYR A 1 111 ? 23.946 13.238 -34.112 1.00 83.81 111 TYR A O 1
ATOM 875 N N . SER A 1 112 ? 23.379 14.418 -35.928 1.00 85.56 112 SER A N 1
ATOM 876 C CA . SER A 1 112 ? 24.627 14.145 -36.656 1.00 85.56 112 SER A CA 1
ATOM 877 C C . SER A 1 112 ? 25.883 14.679 -35.952 1.00 85.56 112 SER A C 1
ATOM 879 O O . SER A 1 112 ? 26.983 14.260 -36.292 1.00 85.56 112 SER A O 1
ATOM 881 N N . TRP A 1 113 ? 25.728 15.608 -35.002 1.00 86.44 113 TRP A N 1
ATOM 882 C CA . TRP A 1 113 ? 26.815 16.193 -34.211 1.00 86.44 113 TRP A CA 1
ATOM 883 C C . TRP A 1 113 ? 26.932 15.603 -32.795 1.00 86.44 113 TRP A C 1
ATOM 885 O O . TRP A 1 113 ? 27.726 16.103 -31.999 1.00 86.44 113 TRP A O 1
ATOM 895 N N . ASP A 1 114 ? 26.156 14.570 -32.455 1.00 85.94 114 ASP A N 1
ATOM 896 C CA . ASP A 1 114 ? 26.249 13.940 -31.138 1.00 85.94 114 ASP A CA 1
ATOM 897 C C . ASP A 1 114 ? 27.505 13.067 -31.042 1.00 85.94 114 ASP A C 1
ATOM 899 O O . ASP A 1 114 ? 27.699 12.127 -31.811 1.00 85.94 114 ASP A O 1
ATOM 903 N N . MET A 1 115 ? 28.357 13.370 -30.059 1.00 83.25 115 MET A N 1
ATOM 904 C CA . MET A 1 115 ? 29.624 12.663 -29.829 1.00 83.25 115 MET A CA 1
ATOM 905 C C . MET A 1 115 ? 29.422 11.240 -29.282 1.00 83.25 115 MET A C 1
ATOM 907 O O . MET A 1 115 ? 30.259 10.367 -29.497 1.00 83.25 115 MET A O 1
ATOM 911 N N . HIS A 1 116 ? 28.303 11.000 -28.594 1.00 79.56 116 HIS A N 1
ATOM 912 C CA . HIS A 1 116 ? 27.918 9.691 -28.076 1.00 79.56 116 HIS A CA 1
ATOM 913 C C . HIS A 1 116 ? 26.545 9.303 -28.612 1.00 79.56 116 HIS A C 1
ATOM 915 O O . HIS A 1 116 ? 25.545 9.960 -28.323 1.00 79.56 116 HIS A O 1
ATOM 921 N N . ARG A 1 117 ? 26.503 8.207 -29.373 1.00 80.38 117 ARG A N 1
ATOM 922 C CA . ARG A 1 117 ? 25.275 7.614 -29.893 1.00 80.38 117 ARG A CA 1
ATOM 923 C C . ARG A 1 117 ? 25.012 6.314 -29.131 1.00 80.38 117 ARG A C 1
ATOM 925 O O . ARG A 1 117 ? 25.688 5.330 -29.421 1.00 80.38 117 ARG A O 1
ATOM 932 N N . PRO A 1 118 ? 24.095 6.305 -28.148 1.00 75.44 118 PRO A N 1
ATOM 933 C CA . PRO A 1 118 ? 23.747 5.069 -27.466 1.00 75.44 118 PRO A CA 1
ATOM 934 C C . PRO A 1 118 ? 23.166 4.085 -28.481 1.00 75.44 118 PRO A C 1
ATOM 936 O O . PRO A 1 118 ? 22.379 4.473 -29.352 1.00 75.44 118 PRO A O 1
ATOM 939 N N . GLU A 1 119 ? 23.576 2.825 -28.374 1.00 73.88 119 GLU A N 1
ATOM 940 C CA . GLU A 1 119 ? 22.961 1.753 -29.144 1.00 73.88 119 GLU A CA 1
ATOM 941 C C . GLU A 1 119 ? 21.487 1.657 -28.771 1.00 73.88 119 GLU A C 1
ATOM 943 O O . GLU A 1 119 ? 21.091 1.838 -27.613 1.00 73.88 119 GLU A O 1
ATOM 948 N N . LYS A 1 120 ? 20.649 1.431 -29.780 1.00 79.12 120 LYS A N 1
ATOM 949 C CA . LYS A 1 120 ? 19.224 1.281 -29.532 1.00 79.12 120 LYS A CA 1
ATOM 950 C C . LYS A 1 120 ? 19.018 -0.032 -28.782 1.00 79.12 120 LYS A C 1
ATOM 952 O O . LYS A 1 120 ? 19.463 -1.061 -29.280 1.00 79.12 120 LYS A O 1
ATOM 957 N N . PRO A 1 121 ? 18.261 -0.043 -27.673 1.00 74.06 121 PRO A N 1
ATOM 958 C CA . PRO A 1 121 ? 18.022 -1.264 -26.899 1.00 74.06 121 PRO A CA 1
ATOM 959 C C . PRO A 1 121 ? 17.379 -2.429 -27.675 1.00 74.06 121 PRO A C 1
ATOM 961 O O . PRO A 1 121 ? 17.323 -3.541 -27.164 1.00 74.06 121 PRO A O 1
ATOM 964 N N . TRP A 1 122 ? 16.858 -2.180 -28.880 1.00 76.31 122 TRP A N 1
ATOM 965 C CA . TRP A 1 122 ? 16.222 -3.165 -29.760 1.00 76.31 122 TRP A CA 1
ATOM 966 C C . TRP A 1 122 ? 17.046 -3.520 -31.009 1.00 76.31 122 TRP A C 1
ATOM 968 O O . TRP A 1 122 ? 16.578 -4.305 -31.831 1.00 76.31 122 TRP A O 1
ATOM 978 N N . GLU A 1 123 ? 18.237 -2.946 -31.197 1.00 73.62 123 GLU A N 1
ATOM 979 C CA . GLU A 1 123 ? 19.186 -3.434 -32.204 1.00 73.62 123 GLU A CA 1
ATOM 980 C C . GLU A 1 123 ? 19.921 -4.639 -31.602 1.00 73.62 123 GLU A C 1
ATOM 982 O O . GLU A 1 123 ? 20.862 -4.491 -30.830 1.00 73.62 123 GLU A O 1
ATOM 987 N N . VAL A 1 124 ? 19.439 -5.846 -31.910 1.00 74.25 124 VAL A N 1
ATOM 988 C CA . VAL A 1 124 ? 20.133 -7.093 -31.567 1.00 74.25 124 VAL A CA 1
ATOM 989 C C . VAL A 1 124 ? 21.143 -7.366 -32.674 1.00 74.25 124 VAL A C 1
ATOM 991 O O . VAL A 1 124 ? 20.758 -7.620 -33.814 1.00 74.25 124 VAL A O 1
ATOM 994 N N . THR A 1 125 ? 22.429 -7.272 -32.360 1.00 71.31 125 THR A N 1
ATOM 995 C CA . THR A 1 125 ? 23.498 -7.762 -33.232 1.00 71.31 125 THR A CA 1
ATOM 996 C C . THR A 1 125 ? 23.580 -9.285 -33.096 1.00 71.31 125 THR A C 1
ATOM 998 O O . THR A 1 125 ? 23.795 -9.793 -31.996 1.00 71.31 125 THR A O 1
ATOM 1001 N N . GLU A 1 126 ? 23.318 -9.999 -34.199 1.00 69.44 126 GLU A N 1
ATOM 1002 C CA . GLU A 1 126 ? 23.494 -11.461 -34.321 1.00 69.44 126 GLU A CA 1
ATOM 1003 C C . GLU A 1 126 ? 24.960 -11.896 -34.183 1.00 69.44 126 GLU A C 1
ATOM 1005 O O . GLU A 1 126 ? 25.857 -11.144 -34.639 1.00 69.44 126 GLU A O 1
#

Sequence (126 aa):
MRHVRQSVRRVVDPETGRSRLIKGDGEIIEECVSRERHKDINRLATAGDGAEFQPYTNLAKVFAARCLDAGLTEMRSDLKPSAGGKVESFLRTVEECGIKLQEPERIRPSYSWDMHRPEKPWEVTE

InterPro domains:
  IPR019532 Nuclear RNA-splicing-associated protein, SR-25 [PF10500] (4-55)
  IPR036967 Small ribosomal subunit protein uS11 superfamily [G3DSA:3.30.420.80] (29-108)

Organism: Anopheles sinensis (NCBI:txid74873)

Foldseek 3Di:
DDPQPFDWDWDQDPVPRDTFIATSVGDTDDDDDDPVVVVVVVCVVCVCVVVPPDQLLVVLLVVLVVCVVVVQQEAADPDDDDVVGSVVSSVVSNVVSRHHNHDDDDDDDDDPPDPDDDDDPPPDDD